Protein AF-A0A2N2GBR4-F1 (afdb_monomer_lite)

Structure (mmCIF, N/CA/C/O backbone):
data_AF-A0A2N2GBR4-F1
#
_entry.id   AF-A0A2N2GBR4-F1
#
loop_
_atom_site.group_PDB
_atom_site.id
_atom_site.type_symbol
_atom_site.label_atom_id
_atom_site.label_alt_id
_atom_site.label_comp_id
_atom_site.label_asym_id
_atom_site.label_entity_id
_atom_site.label_seq_id
_atom_site.pdbx_PDB_ins_code
_atom_site.Cartn_x
_atom_site.Cartn_y
_atom_site.Cartn_z
_atom_site.occupancy
_atom_site.B_iso_or_equiv
_atom_site.auth_seq_id
_atom_site.auth_comp_id
_atom_site.auth_asym_id
_atom_site.auth_atom_id
_atom_site.pdbx_PDB_model_num
ATOM 1 N N . MET A 1 1 ? -30.693 2.922 57.749 1.00 46.06 1 MET A N 1
ATOM 2 C CA . MET A 1 1 ? -30.264 2.063 56.619 1.00 46.06 1 MET A CA 1
ATOM 3 C C . MET A 1 1 ? -30.328 2.875 55.326 1.00 46.06 1 MET A C 1
ATOM 5 O O . MET A 1 1 ? -31.416 3.269 54.936 1.00 46.06 1 MET A O 1
ATOM 9 N N . ARG A 1 2 ? -29.189 3.203 54.699 1.00 53.53 2 ARG A N 1
ATOM 10 C CA . ARG A 1 2 ? -29.134 3.957 53.430 1.00 53.53 2 ARG A CA 1
ATOM 11 C C . ARG A 1 2 ? -28.848 2.980 52.288 1.00 53.53 2 ARG A C 1
ATOM 13 O O . ARG A 1 2 ? -27.743 2.456 52.200 1.00 53.53 2 ARG A O 1
ATOM 20 N N . LYS A 1 3 ? -29.852 2.711 51.451 1.00 54.91 3 LYS A N 1
ATOM 21 C CA . LYS A 1 3 ? -29.708 1.908 50.230 1.00 54.91 3 LYS A CA 1
ATOM 22 C C . LYS A 1 3 ? -28.904 2.735 49.224 1.00 54.91 3 LYS A C 1
ATOM 24 O O . LYS A 1 3 ? -29.407 3.737 48.725 1.00 54.91 3 LYS A O 1
ATOM 29 N N . LYS A 1 4 ? -27.643 2.367 48.978 1.00 55.66 4 LYS A N 1
ATOM 30 C CA . LYS A 1 4 ? -26.882 2.915 47.851 1.00 55.66 4 LYS A CA 1
ATOM 31 C C . LYS A 1 4 ? -27.497 2.345 46.576 1.00 55.66 4 LYS A C 1
ATOM 33 O O . LYS A 1 4 ? -27.460 1.138 46.367 1.00 55.66 4 LYS A O 1
ATOM 38 N N . ALA A 1 5 ? -28.115 3.211 45.781 1.00 58.22 5 ALA A N 1
ATOM 39 C CA . ALA A 1 5 ? -28.585 2.877 44.449 1.00 58.22 5 ALA A CA 1
ATOM 40 C C . ALA A 1 5 ? -27.363 2.538 43.584 1.00 58.22 5 ALA A C 1
ATOM 42 O O . ALA A 1 5 ? -26.590 3.422 43.220 1.00 58.22 5 ALA A O 1
ATOM 43 N N . GLY A 1 6 ? -27.152 1.248 43.325 1.00 58.28 6 GLY A N 1
ATOM 44 C CA . GLY A 1 6 ? -26.273 0.800 42.255 1.00 58.28 6 GLY A CA 1
ATOM 45 C C . GLY A 1 6 ? -26.969 1.118 40.941 1.00 58.28 6 GLY A C 1
ATOM 46 O O . GLY A 1 6 ? -27.992 0.510 40.633 1.00 58.28 6 GLY A O 1
ATOM 47 N N . GLY A 1 7 ? -26.470 2.122 40.219 1.00 69.94 7 GLY A N 1
ATOM 48 C CA . GLY A 1 7 ? -26.918 2.397 38.856 1.00 69.94 7 GLY A CA 1
ATOM 49 C C . GLY A 1 7 ? -26.700 1.175 37.951 1.00 69.94 7 GLY A C 1
ATOM 50 O O . GLY A 1 7 ? -25.915 0.290 38.304 1.00 69.94 7 GLY A O 1
ATOM 51 N N . PRO A 1 8 ? -27.394 1.097 36.803 1.00 74.56 8 PRO A N 1
ATOM 52 C CA . PRO A 1 8 ? -27.223 -0.011 35.876 1.00 74.56 8 PRO A CA 1
ATOM 53 C C . PRO A 1 8 ? -25.760 -0.078 35.433 1.00 74.56 8 PRO A C 1
ATOM 55 O O . PRO A 1 8 ? -25.199 0.901 34.939 1.00 74.56 8 PRO A O 1
ATOM 58 N N . TYR A 1 9 ? -25.137 -1.234 35.651 1.00 69.31 9 TYR A N 1
ATOM 59 C CA . TYR A 1 9 ? -23.796 -1.516 35.165 1.00 69.31 9 TYR A CA 1
ATOM 60 C C . TYR A 1 9 ? -23.876 -1.616 33.639 1.00 69.31 9 TYR A C 1
ATOM 62 O O . TYR A 1 9 ? -24.386 -2.604 33.110 1.00 69.31 9 TYR A O 1
ATOM 70 N N . LEU A 1 10 ? -23.451 -0.571 32.927 1.00 78.19 10 LEU A N 1
ATOM 71 C CA . LEU A 1 10 ? -23.291 -0.652 31.480 1.00 78.19 10 LEU A CA 1
ATOM 72 C C . LEU A 1 10 ? -22.022 -1.466 31.190 1.00 78.19 10 LEU A C 1
ATOM 74 O O . LEU A 1 10 ? -20.971 -1.141 31.750 1.00 78.19 10 LEU A O 1
ATOM 78 N N . PRO A 1 11 ? -22.087 -2.512 30.347 1.00 79.19 11 PRO A N 1
ATOM 79 C CA . PRO A 1 11 ? -20.875 -3.155 29.868 1.00 79.19 11 PRO A CA 1
ATOM 80 C C . PRO A 1 11 ? -20.026 -2.123 29.106 1.00 79.19 11 PRO A C 1
ATOM 82 O O . PRO A 1 11 ? -20.587 -1.211 28.486 1.00 79.19 11 PRO A O 1
ATOM 85 N N . PRO A 1 12 ? -18.687 -2.230 29.144 1.00 74.19 12 PRO A N 1
ATOM 86 C CA . PRO A 1 12 ? -17.837 -1.382 28.322 1.00 74.19 12 PRO A CA 1
ATOM 87 C C . PRO A 1 12 ? -18.233 -1.551 26.851 1.00 74.19 12 PRO A C 1
ATOM 89 O O . PRO A 1 12 ? -18.429 -2.673 26.380 1.00 74.19 12 PRO A O 1
ATOM 92 N N . LEU A 1 13 ? -18.383 -0.431 26.140 1.00 76.06 13 LEU A N 1
ATOM 93 C CA . LEU A 1 13 ? -18.611 -0.455 24.698 1.00 76.06 13 LEU A CA 1
ATOM 94 C C . LEU A 1 13 ? -17.436 -1.180 24.022 1.00 76.06 13 LEU A C 1
ATOM 96 O O . LEU A 1 13 ? -16.296 -1.008 24.469 1.00 76.06 13 LEU A O 1
ATOM 100 N N . PRO A 1 14 ? -17.683 -1.975 22.965 1.00 64.75 14 PRO A N 1
ATOM 101 C CA . PRO A 1 14 ? -16.607 -2.570 22.190 1.00 64.75 14 PRO A CA 1
ATOM 102 C C . PRO A 1 14 ? -15.690 -1.449 21.698 1.00 64.75 14 PRO A C 1
ATOM 104 O O . PRO A 1 14 ? -16.125 -0.530 21.001 1.00 64.75 14 P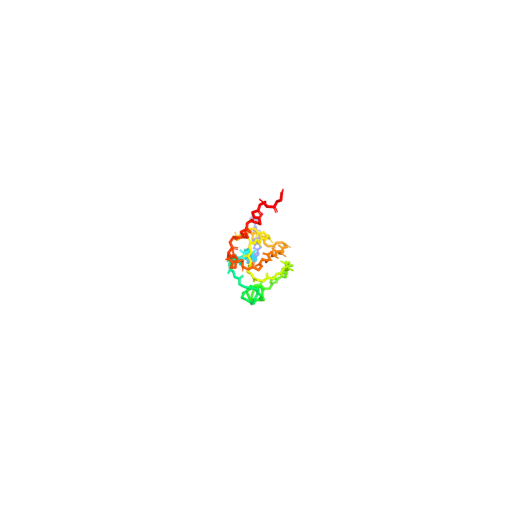RO A O 1
ATOM 107 N N . VAL A 1 15 ? -14.428 -1.491 22.123 1.00 63.16 15 VAL A N 1
ATOM 108 C CA . VAL A 1 15 ? -13.395 -0.620 21.566 1.00 63.16 15 VAL A CA 1
ATOM 109 C C . VAL A 1 15 ? -13.265 -0.967 20.084 1.00 63.16 15 VAL A C 1
ATOM 111 O O . VAL A 1 15 ? -13.175 -2.155 19.771 1.00 63.16 15 VAL A O 1
ATOM 114 N N . PRO A 1 16 ? -13.286 0.016 19.166 1.00 58.25 16 PRO A N 1
ATOM 115 C CA . PRO A 1 16 ? -13.030 -0.275 17.766 1.00 58.25 16 PRO A CA 1
ATOM 116 C C . PRO A 1 16 ? -11.657 -0.942 17.680 1.00 58.25 16 PRO A C 1
ATOM 118 O O . PRO A 1 16 ? -10.674 -0.407 18.207 1.00 58.25 16 PRO A O 1
ATOM 121 N N . GLU A 1 17 ? -11.609 -2.136 17.086 1.00 62.16 17 GLU A N 1
ATOM 122 C CA . GLU A 1 17 ? -10.354 -2.815 16.781 1.00 62.16 17 GLU A CA 1
ATOM 123 C C . GLU A 1 17 ? -9.449 -1.805 16.075 1.00 62.16 17 GLU A C 1
ATOM 125 O O . GLU A 1 17 ? -9.850 -1.170 15.096 1.00 62.16 17 GLU A O 1
ATOM 130 N N . LYS A 1 18 ? -8.253 -1.572 16.629 1.00 59.72 18 LYS A N 1
ATOM 131 C CA . LYS A 1 18 ? -7.270 -0.709 15.978 1.00 59.72 18 LYS A CA 1
ATOM 132 C C . LYS A 1 18 ? -7.015 -1.298 14.597 1.00 59.72 18 LYS A C 1
ATOM 134 O O . LYS A 1 18 ? -6.439 -2.378 14.505 1.00 59.72 18 LYS A O 1
ATOM 139 N N . VAL A 1 19 ? -7.424 -0.584 13.550 1.00 67.19 19 VAL A N 1
ATOM 140 C CA . VAL A 1 19 ? -7.096 -0.962 12.177 1.00 67.19 19 VAL A CA 1
ATOM 141 C C . VAL A 1 19 ? -5.579 -0.853 12.046 1.00 67.19 19 VAL A C 1
ATOM 143 O O . VAL A 1 19 ? -5.010 0.240 12.128 1.00 67.19 19 VAL A O 1
ATOM 146 N N . ALA A 1 20 ? -4.924 -2.007 11.972 1.00 80.50 20 ALA A N 1
ATOM 147 C CA . ALA A 1 20 ? -3.482 -2.121 11.860 1.00 80.50 20 ALA A CA 1
ATOM 148 C C . ALA A 1 20 ? -3.089 -2.107 10.384 1.00 80.50 20 ALA A C 1
ATOM 150 O O . ALA A 1 20 ? -3.758 -2.727 9.558 1.00 80.50 20 ALA A O 1
ATOM 151 N N . MET A 1 21 ? -2.012 -1.396 10.055 1.00 85.88 21 MET A N 1
ATOM 152 C CA . MET A 1 21 ? -1.547 -1.247 8.680 1.00 85.88 21 MET A CA 1
ATOM 153 C C . MET A 1 21 ? -1.214 -2.614 8.071 1.00 85.88 21 MET A C 1
ATOM 155 O O . MET A 1 21 ? -0.377 -3.329 8.626 1.00 85.88 21 MET A O 1
ATOM 159 N N . PRO A 1 22 ? -1.821 -2.999 6.943 1.00 83.81 22 PRO A N 1
ATOM 160 C CA . PRO A 1 22 ? -1.441 -4.233 6.283 1.00 83.81 22 PRO A CA 1
ATOM 161 C C . PRO A 1 22 ? -0.069 -4.118 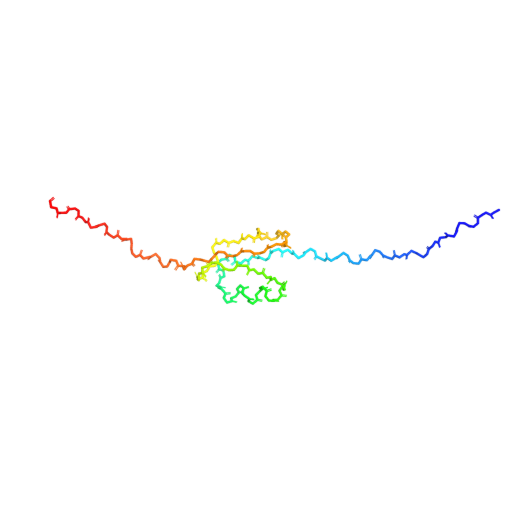5.610 1.00 83.81 22 PRO A C 1
ATOM 163 O O . PRO A 1 22 ? 0.438 -3.025 5.352 1.00 83.81 22 PRO A O 1
ATOM 166 N N . ASP A 1 23 ? 0.541 -5.269 5.339 1.00 88.06 23 ASP A N 1
ATOM 167 C CA . ASP A 1 23 ? 1.792 -5.344 4.591 1.00 88.06 23 ASP A CA 1
ATOM 168 C C . ASP A 1 23 ? 1.510 -5.377 3.083 1.00 88.06 23 ASP A C 1
ATOM 170 O O . ASP A 1 23 ? 0.827 -6.265 2.564 1.00 88.06 23 ASP A O 1
ATOM 174 N N . PHE A 1 24 ? 2.027 -4.375 2.383 1.00 87.19 24 PHE A N 1
ATOM 175 C CA . PHE A 1 24 ? 1.914 -4.1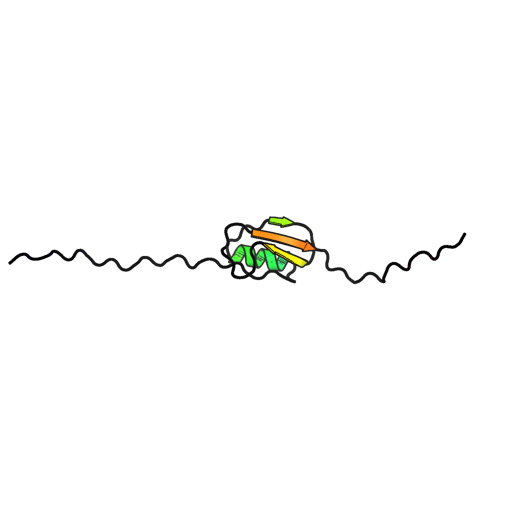97 0.943 1.00 87.19 24 PHE A CA 1
ATOM 176 C C . PHE A 1 24 ? 3.233 -4.471 0.219 1.00 87.19 24 PHE A C 1
ATOM 178 O O . PHE A 1 24 ? 3.226 -4.493 -1.011 1.00 87.19 24 PHE A O 1
ATOM 185 N N . HIS A 1 25 ? 4.348 -4.672 0.929 1.00 85.38 25 HIS A N 1
ATOM 186 C CA . HIS A 1 25 ? 5.663 -4.877 0.322 1.00 85.38 25 HIS A CA 1
ATOM 187 C C . HIS A 1 25 ? 5.659 -6.025 -0.698 1.00 85.38 25 HIS A C 1
ATOM 189 O O . HIS A 1 25 ? 5.117 -7.103 -0.467 1.00 85.38 25 HIS A O 1
ATOM 195 N N . GLY A 1 26 ? 6.250 -5.781 -1.871 1.00 83.06 26 GLY A N 1
ATOM 196 C CA . GLY A 1 26 ? 6.323 -6.769 -2.952 1.00 83.06 26 GLY A CA 1
ATOM 197 C C . GLY A 1 26 ? 4.991 -7.059 -3.654 1.00 83.06 26 GLY A C 1
ATOM 198 O O . GLY A 1 26 ? 4.973 -7.791 -4.643 1.00 83.06 26 GLY A O 1
ATOM 199 N N . ARG A 1 27 ? 3.867 -6.473 -3.215 1.00 84.88 27 ARG A N 1
ATOM 200 C CA . ARG A 1 27 ? 2.611 -6.561 -3.964 1.00 84.88 27 ARG A CA 1
ATOM 201 C C . ARG A 1 27 ? 2.607 -5.597 -5.141 1.00 84.88 27 ARG A C 1
ATOM 203 O O . ARG A 1 27 ? 3.182 -4.509 -5.108 1.00 84.88 27 ARG A O 1
ATOM 210 N N . SER A 1 28 ? 1.928 -6.010 -6.205 1.00 88.31 28 SER A N 1
ATOM 211 C CA . SER A 1 28 ? 1.603 -5.133 -7.328 1.00 88.31 28 SER A CA 1
ATOM 212 C C . SER A 1 28 ? 0.489 -4.162 -6.948 1.00 88.31 28 SER A C 1
ATOM 214 O O . SER A 1 28 ? -0.355 -4.484 -6.114 1.00 88.31 28 SER A O 1
ATOM 216 N N . LEU A 1 29 ? 0.419 -3.026 -7.648 1.00 86.38 29 LEU A N 1
ATOM 217 C CA . LEU A 1 29 ? -0.630 -2.020 -7.451 1.00 86.38 29 LEU A CA 1
ATOM 218 C C . LEU A 1 29 ? -2.048 -2.612 -7.379 1.00 86.38 29 LEU A C 1
ATOM 220 O O . LEU A 1 29 ? -2.808 -2.244 -6.491 1.00 86.38 29 LEU A O 1
ATOM 224 N N . ALA A 1 30 ? -2.390 -3.541 -8.278 1.00 87.25 30 ALA A N 1
ATOM 225 C CA . ALA A 1 30 ? -3.708 -4.178 -8.306 1.00 87.25 30 ALA A CA 1
ATOM 226 C C . ALA A 1 30 ? -4.032 -4.903 -6.987 1.00 87.25 30 ALA A C 1
ATOM 228 O O . ALA A 1 30 ? -5.038 -4.600 -6.354 1.00 87.25 30 ALA A O 1
ATOM 229 N N . GLY A 1 31 ? -3.133 -5.776 -6.522 1.00 86.25 31 GLY A N 1
ATOM 230 C CA . GLY A 1 31 ? -3.327 -6.517 -5.273 1.00 86.25 31 GLY A CA 1
ATOM 231 C C . GLY A 1 31 ? -3.257 -5.635 -4.024 1.00 86.25 31 GLY A C 1
ATOM 232 O O . GLY A 1 31 ? -3.849 -5.973 -3.001 1.00 86.25 31 GLY A O 1
ATOM 233 N N . SER A 1 32 ? -2.557 -4.500 -4.090 1.00 86.44 32 SER A N 1
ATOM 234 C CA . SER A 1 32 ? -2.590 -3.494 -3.029 1.00 86.44 32 SER A CA 1
ATOM 235 C C . SER A 1 32 ? -3.927 -2.746 -3.009 1.00 86.44 32 SER A C 1
ATOM 237 O O . SER A 1 32 ? -4.459 -2.503 -1.933 1.00 86.44 32 SER A O 1
ATOM 239 N N . LEU A 1 33 ? -4.496 -2.392 -4.167 1.00 87.31 33 LEU A N 1
ATOM 240 C CA . LEU A 1 33 ? -5.778 -1.676 -4.269 1.00 87.31 33 LEU A CA 1
ATOM 241 C C . LEU A 1 33 ? -6.963 -2.508 -3.770 1.00 87.31 33 LEU A C 1
ATOM 243 O O . LEU A 1 33 ? -7.859 -1.964 -3.121 1.00 87.31 33 LEU A O 1
ATOM 247 N N . GLU A 1 34 ? -6.959 -3.814 -4.041 1.00 88.75 34 GLU A N 1
ATOM 248 C CA . GLU A 1 34 ? -7.953 -4.740 -3.487 1.00 88.75 34 GLU A CA 1
ATOM 249 C C . GLU A 1 34 ? -7.906 -4.717 -1.959 1.00 88.75 34 GLU A C 1
ATOM 251 O O . GLU A 1 34 ? -8.904 -4.424 -1.306 1.00 88.75 34 GLU A O 1
ATOM 256 N N . LEU A 1 35 ? -6.710 -4.885 -1.397 1.00 84.94 35 LEU A N 1
ATOM 257 C CA . LEU A 1 35 ? -6.514 -4.964 0.044 1.00 84.94 35 LEU A CA 1
ATOM 258 C C . LEU A 1 35 ? -6.802 -3.624 0.744 1.00 84.94 35 LEU A C 1
ATOM 260 O O . LEU A 1 35 ? -7.354 -3.596 1.843 1.00 84.94 35 LEU A O 1
ATOM 264 N N . MET A 1 36 ? -6.506 -2.500 0.088 1.00 86.38 36 MET A N 1
ATOM 265 C CA . MET A 1 36 ? -6.951 -1.177 0.533 1.00 86.38 36 MET A CA 1
ATOM 266 C C . MET A 1 36 ? -8.477 -1.074 0.576 1.00 86.38 36 MET A C 1
ATOM 268 O O . MET A 1 36 ? -9.021 -0.573 1.556 1.00 86.38 36 MET A O 1
ATOM 272 N N . SER A 1 37 ? -9.168 -1.569 -0.453 1.00 85.75 37 SER A N 1
ATOM 273 C CA . SER A 1 37 ? -10.633 -1.518 -0.527 1.00 85.75 37 SER A CA 1
ATOM 274 C C . SER A 1 37 ? -11.288 -2.381 0.551 1.00 85.75 37 SER A C 1
ATOM 276 O O . SER A 1 37 ? -12.221 -1.920 1.204 1.00 85.75 37 SER A O 1
ATOM 278 N N . GLU A 1 38 ? -10.766 -3.588 0.789 1.00 84.56 38 GLU A N 1
ATOM 279 C CA . GLU A 1 38 ? -11.242 -4.501 1.840 1.00 84.56 38 GLU A CA 1
ATOM 280 C C . GLU A 1 38 ? -11.100 -3.906 3.245 1.00 84.56 38 GLU A C 1
ATOM 282 O O . GLU A 1 38 ? -11.962 -4.098 4.098 1.00 84.56 38 GLU A O 1
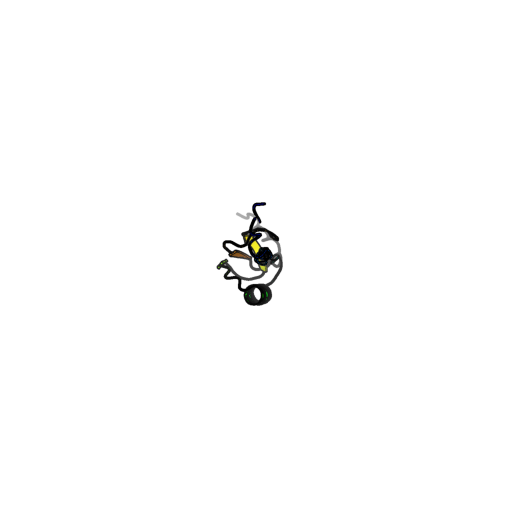ATOM 287 N N . ASN A 1 39 ? -10.025 -3.150 3.480 1.00 82.00 39 ASN A N 1
ATOM 288 C CA . ASN A 1 39 ? -9.727 -2.545 4.778 1.00 82.00 39 ASN A CA 1
ATOM 289 C C . ASN A 1 39 ? -10.231 -1.094 4.896 1.00 82.00 39 ASN A C 1
ATOM 291 O O . ASN A 1 39 ? -9.923 -0.416 5.876 1.00 82.00 39 ASN A O 1
ATOM 295 N N . HIS A 1 40 ? -10.987 -0.601 3.905 1.00 82.56 40 HIS A N 1
ATOM 296 C CA . HIS A 1 40 ? -11.454 0.789 3.818 1.00 82.56 40 HIS A CA 1
ATOM 297 C C . HIS A 1 40 ? -10.327 1.829 3.979 1.00 82.56 40 HIS A C 1
ATOM 299 O O . HIS A 1 40 ? -10.505 2.892 4.578 1.00 82.56 40 HIS A O 1
ATOM 305 N N . LEU A 1 41 ? -9.152 1.518 3.430 1.00 82.19 41 LEU A N 1
ATOM 306 C CA . LEU A 1 41 ? -7.960 2.352 3.476 1.00 82.19 41 LEU A CA 1
ATOM 307 C C . LEU A 1 41 ? -7.890 3.249 2.255 1.00 82.19 41 LEU A C 1
ATOM 309 O O . LEU A 1 41 ? -8.012 2.797 1.119 1.00 82.19 41 LEU A O 1
ATOM 313 N N . ASN A 1 42 ? -7.619 4.526 2.494 1.00 83.25 42 ASN A N 1
ATOM 314 C CA . ASN A 1 42 ? -7.363 5.481 1.432 1.00 83.25 42 ASN A CA 1
ATOM 315 C C . ASN A 1 42 ? -5.867 5.809 1.416 1.00 83.25 42 ASN A C 1
ATOM 317 O O . ASN A 1 42 ? -5.399 6.628 2.211 1.00 83.25 42 ASN A O 1
ATOM 321 N N . CYS A 1 43 ? -5.109 5.119 0.561 1.00 84.94 43 CYS A N 1
ATOM 322 C CA . CYS A 1 43 ? -3.664 5.298 0.461 1.00 84.94 43 CYS A CA 1
ATOM 323 C C . CYS A 1 43 ? -3.274 6.153 -0.738 1.00 84.94 43 CYS A C 1
ATOM 325 O O . CYS A 1 43 ? -3.760 5.959 -1.851 1.00 84.94 43 CYS A O 1
ATOM 327 N N . GLN A 1 44 ? -2.312 7.048 -0.535 1.00 89.31 44 GLN A N 1
ATOM 328 C CA . GLN A 1 44 ? -1.676 7.761 -1.629 1.00 89.31 44 GLN A CA 1
ATOM 329 C C . GLN A 1 44 ? -0.637 6.864 -2.303 1.00 89.31 44 GLN A C 1
ATOM 331 O O . GLN A 1 44 ? 0.372 6.509 -1.703 1.00 89.31 44 GLN A O 1
ATOM 336 N N . VAL A 1 45 ? -0.883 6.513 -3.560 1.00 88.75 45 VAL A N 1
ATOM 337 C CA . VAL A 1 45 ? 0.009 5.688 -4.380 1.00 88.75 45 VAL A CA 1
ATOM 338 C C . VAL A 1 45 ? 0.920 6.595 -5.205 1.00 88.75 45 VAL A C 1
ATOM 340 O O . VAL A 1 45 ? 0.442 7.468 -5.927 1.00 88.75 45 VAL A O 1
ATOM 343 N N . ILE A 1 46 ? 2.232 6.377 -5.116 1.00 89.31 46 ILE A N 1
ATOM 344 C CA . ILE A 1 46 ? 3.253 7.126 -5.853 1.00 89.31 46 ILE A CA 1
ATOM 345 C C . ILE A 1 46 ? 4.063 6.144 -6.696 1.00 89.31 46 ILE A C 1
ATOM 347 O O . ILE A 1 46 ? 4.702 5.252 -6.149 1.00 89.31 46 ILE A O 1
ATOM 351 N N . GLY A 1 47 ? 4.076 6.329 -8.016 1.00 85.56 47 GLY A N 1
ATOM 352 C CA . GLY A 1 47 ? 4.827 5.479 -8.944 1.00 85.56 47 GLY A CA 1
ATOM 353 C C . GLY A 1 47 ? 4.003 4.338 -9.546 1.00 85.56 47 GLY A C 1
ATOM 354 O O . GLY A 1 47 ? 2.775 4.369 -9.550 1.00 85.56 47 GLY A O 1
ATOM 355 N N . HIS A 1 48 ? 4.690 3.346 -10.110 1.00 83.25 48 HIS A N 1
ATOM 356 C CA . HIS A 1 48 ? 4.090 2.199 -10.799 1.00 83.25 48 HIS A CA 1
ATOM 357 C C . HIS A 1 48 ? 4.933 0.943 -10.560 1.00 83.25 48 HIS A C 1
ATOM 359 O O . HIS A 1 48 ? 6.120 1.062 -10.291 1.00 83.25 48 HIS A O 1
ATOM 365 N N . GLY A 1 49 ? 4.341 -0.251 -10.660 1.00 85.88 49 GLY A N 1
ATOM 366 C CA . GLY A 1 49 ? 5.046 -1.523 -10.465 1.00 85.88 49 GLY A CA 1
ATOM 367 C C . GLY A 1 49 ? 4.715 -2.203 -9.136 1.00 85.88 49 GLY A C 1
ATOM 368 O O . GLY A 1 49 ? 3.546 -2.484 -8.860 1.00 85.88 49 GLY A O 1
ATOM 369 N N . GLN A 1 50 ? 5.746 -2.512 -8.350 1.00 88.69 50 GLN A N 1
ATOM 370 C CA . GLN A 1 50 ? 5.633 -3.202 -7.063 1.00 88.69 50 GLN A CA 1
ATOM 371 C C . GLN A 1 50 ? 5.896 -2.234 -5.915 1.00 88.69 50 GLN A C 1
ATOM 373 O O . GLN A 1 50 ? 6.717 -1.325 -6.039 1.00 88.69 50 GLN A O 1
ATOM 378 N N . VAL A 1 51 ? 5.207 -2.428 -4.793 1.00 88.88 51 VAL A N 1
ATOM 379 C CA . VAL A 1 51 ? 5.413 -1.618 -3.590 1.00 88.88 51 VAL A CA 1
ATOM 380 C C . VAL A 1 51 ? 6.798 -1.910 -3.021 1.00 88.88 51 VAL A C 1
ATOM 382 O O . VAL A 1 51 ? 7.094 -3.028 -2.594 1.00 88.88 51 VAL A O 1
ATOM 385 N N . VAL A 1 52 ? 7.640 -0.881 -3.018 1.00 89.25 52 VAL A N 1
ATOM 386 C CA . VAL A 1 52 ? 8.994 -0.917 -2.449 1.00 89.25 52 VAL A CA 1
ATOM 387 C C . VAL A 1 52 ? 9.060 -0.268 -1.079 1.00 89.25 52 VAL A C 1
ATOM 389 O O . VAL A 1 52 ? 10.026 -0.482 -0.355 1.00 89.25 52 VAL A O 1
ATOM 392 N N . SER A 1 53 ? 8.061 0.539 -0.727 1.00 87.38 53 SER A N 1
ATOM 393 C CA . SER A 1 53 ? 7.972 1.182 0.576 1.00 87.38 53 SER A CA 1
ATOM 394 C C . SER A 1 53 ? 6.527 1.545 0.895 1.00 87.38 53 SER A C 1
ATOM 396 O O . SER A 1 53 ? 5.758 1.936 0.010 1.00 87.38 53 SER A O 1
ATOM 398 N N . GLN A 1 54 ? 6.171 1.421 2.169 1.00 88.56 54 GLN A N 1
ATOM 399 C CA . GLN A 1 54 ? 4.886 1.830 2.713 1.00 88.56 54 GLN A CA 1
ATOM 400 C C . GLN A 1 54 ? 5.073 2.677 3.968 1.00 88.56 54 GLN A C 1
ATOM 402 O O . GLN A 1 54 ? 5.989 2.447 4.755 1.00 88.56 54 GLN A O 1
ATOM 407 N N . GLU A 1 55 ? 4.171 3.629 4.167 1.00 87.25 55 GLU A N 1
ATOM 408 C CA . GLU A 1 55 ? 4.093 4.449 5.368 1.00 87.25 55 GLU A CA 1
ATOM 409 C C . GLU A 1 55 ? 2.621 4.535 5.805 1.00 87.25 55 GLU A C 1
ATOM 411 O O . GLU A 1 55 ? 1.778 4.935 4.990 1.00 87.25 55 GLU A O 1
ATOM 416 N N . PRO A 1 56 ? 2.270 4.200 7.064 1.00 84.12 56 PRO A N 1
ATOM 417 C CA . PRO A 1 56 ? 3.107 3.703 8.165 1.00 84.12 56 PRO A CA 1
ATOM 418 C C . PRO A 1 56 ? 3.608 2.259 7.979 1.00 84.12 56 PRO A C 1
ATOM 420 O O . PRO A 1 56 ? 3.213 1.547 7.057 1.00 84.12 56 PRO A O 1
ATOM 423 N N . GLU A 1 57 ? 4.493 1.829 8.877 1.00 86.00 57 GLU A N 1
ATOM 424 C CA . GLU A 1 57 ? 5.013 0.459 8.917 1.00 86.00 57 GLU A CA 1
ATOM 425 C C . GLU A 1 57 ? 3.885 -0.574 9.110 1.00 86.00 57 GLU A C 1
ATOM 427 O O . GLU A 1 57 ? 2.864 -0.256 9.736 1.00 86.00 57 GLU A O 1
ATOM 432 N N . PRO A 1 58 ? 4.045 -1.812 8.604 1.00 85.81 58 PRO A N 1
ATOM 433 C CA . PRO A 1 58 ? 3.053 -2.866 8.790 1.00 85.81 58 PRO A CA 1
ATOM 434 C C . PRO A 1 58 ? 2.776 -3.114 10.280 1.00 85.81 58 PRO A C 1
ATOM 436 O O . PRO A 1 58 ? 3.683 -3.130 11.108 1.00 85.81 58 PRO A O 1
ATOM 439 N N . GLY A 1 59 ? 1.506 -3.288 10.640 1.00 82.69 59 GLY A N 1
ATOM 440 C CA . GLY A 1 59 ? 1.042 -3.389 12.024 1.00 82.69 59 GLY A CA 1
ATOM 441 C C . GLY A 1 59 ? 0.899 -2.042 12.747 1.00 82.69 59 GLY A C 1
ATOM 442 O O . GLY A 1 59 ? 0.345 -1.992 13.847 1.00 82.69 59 GLY A O 1
ATOM 443 N N . GLY A 1 60 ? 1.363 -0.945 12.143 1.00 80.56 60 GLY A N 1
ATOM 444 C CA . GLY A 1 60 ? 1.279 0.400 12.700 1.00 80.56 60 GLY A CA 1
ATOM 445 C C . GLY A 1 60 ? -0.150 0.964 12.729 1.00 80.56 60 GLY A C 1
ATOM 446 O O . GLY A 1 60 ? -1.036 0.477 12.023 1.00 80.56 60 GLY A O 1
ATOM 447 N N . PRO A 1 61 ? -0.404 2.007 13.540 1.00 80.94 61 PRO A N 1
ATOM 448 C CA . PRO A 1 61 ? -1.703 2.668 13.584 1.00 80.94 61 PRO A CA 1
ATOM 449 C C . PRO A 1 61 ? -1.967 3.431 12.281 1.00 80.94 61 PRO A C 1
ATOM 451 O O . PRO A 1 61 ? -1.237 4.362 11.931 1.00 80.94 61 PRO A O 1
ATOM 454 N N . ILE A 1 62 ? -3.046 3.074 11.588 1.00 78.25 62 ILE A N 1
ATOM 455 C CA . ILE A 1 62 ? -3.435 3.721 10.336 1.00 78.25 62 ILE A CA 1
ATOM 456 C C . ILE A 1 62 ? -4.095 5.068 10.640 1.00 78.25 62 ILE A C 1
ATOM 458 O O . ILE A 1 62 ? -5.269 5.138 10.989 1.00 78.25 62 ILE A O 1
ATOM 462 N N . ASN A 1 63 ? -3.331 6.148 10.487 1.00 75.12 63 ASN A N 1
ATOM 463 C CA . ASN A 1 63 ? -3.857 7.522 10.504 1.00 75.12 63 ASN A CA 1
ATOM 464 C C . ASN A 1 63 ? -3.827 8.166 9.110 1.00 75.12 63 ASN A C 1
ATOM 466 O O . ASN A 1 63 ? -4.673 8.987 8.773 1.00 75.12 63 ASN A O 1
ATOM 470 N N . ALA A 1 64 ? -2.846 7.779 8.300 1.00 78.81 64 ALA A N 1
ATOM 471 C CA . ALA A 1 64 ? -2.678 8.139 6.902 1.00 78.81 64 ALA A CA 1
ATOM 472 C C . ALA A 1 64 ? -1.971 6.966 6.225 1.00 78.81 64 ALA A C 1
ATOM 474 O O . ALA A 1 64 ? -1.251 6.239 6.900 1.00 78.81 64 ALA A O 1
ATOM 475 N N . CYS A 1 65 ? -2.175 6.768 4.928 1.00 83.62 65 CYS A N 1
ATOM 476 C CA . CYS A 1 65 ? -1.537 5.680 4.201 1.00 83.62 65 CYS A CA 1
ATOM 477 C C . CYS A 1 65 ? -0.871 6.221 2.937 1.00 83.62 65 CYS A C 1
ATOM 479 O O . CYS A 1 65 ? -1.474 6.985 2.180 1.00 83.62 65 CYS A O 1
ATOM 481 N N . LYS A 1 66 ? 0.381 5.835 2.708 1.00 89.00 66 LYS A N 1
ATOM 482 C CA . LYS A 1 66 ? 1.173 6.215 1.541 1.00 89.00 66 LYS A CA 1
ATOM 483 C C . LYS A 1 66 ? 1.991 5.016 1.080 1.00 89.00 66 LYS A C 1
ATOM 485 O O . LYS A 1 66 ? 2.643 4.356 1.881 1.00 89.00 66 LYS A O 1
ATOM 490 N N . LEU A 1 67 ? 1.955 4.747 -0.218 1.00 88.88 67 LEU A N 1
ATOM 491 C CA . LEU A 1 67 ? 2.643 3.634 -0.855 1.00 88.88 67 LEU A CA 1
ATOM 492 C C . LEU A 1 67 ? 3.528 4.164 -1.973 1.00 88.88 67 LEU A C 1
ATOM 494 O O . LEU A 1 67 ? 3.073 4.914 -2.838 1.00 88.88 67 LEU A O 1
ATOM 498 N N . VAL A 1 68 ? 4.788 3.746 -1.965 1.00 89.06 68 VAL A N 1
ATOM 499 C CA . VAL A 1 68 ? 5.751 4.048 -3.019 1.00 89.06 68 VAL A CA 1
ATOM 500 C C . VAL A 1 68 ? 5.991 2.781 -3.821 1.00 89.06 68 VAL A C 1
ATOM 502 O 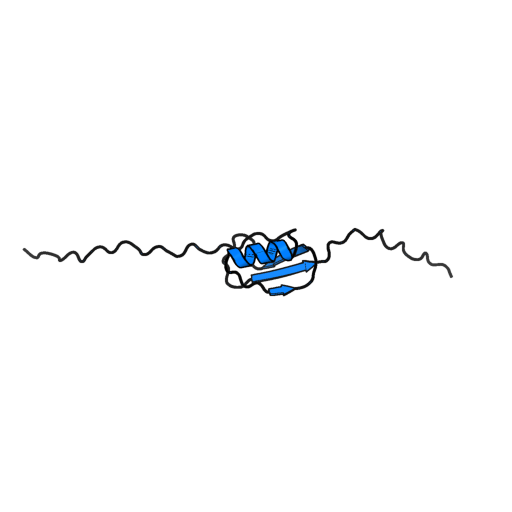O . VAL A 1 68 ? 6.389 1.743 -3.287 1.00 89.06 68 VAL A O 1
ATOM 505 N N . LEU A 1 69 ? 5.718 2.875 -5.115 1.00 89.81 69 LEU A N 1
ATOM 506 C CA . LEU A 1 69 ? 5.860 1.800 -6.074 1.00 89.81 69 LEU A CA 1
ATOM 507 C C . LEU A 1 69 ? 7.031 2.108 -6.993 1.00 89.81 69 LEU A C 1
ATOM 509 O O . LEU A 1 69 ? 7.130 3.208 -7.541 1.00 89.81 69 LEU A O 1
ATOM 513 N N . ALA A 1 70 ? 7.885 1.112 -7.190 1.00 83.62 70 ALA A 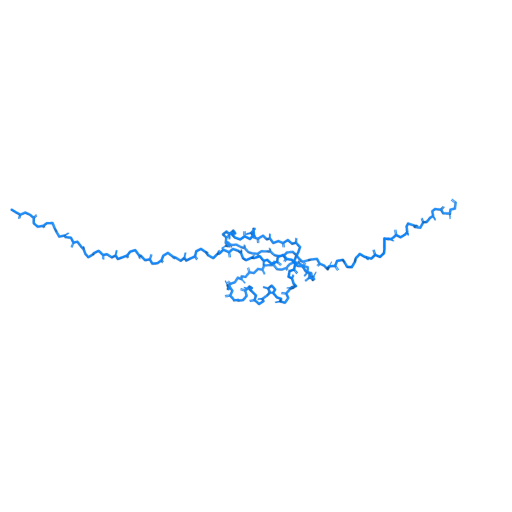N 1
ATOM 514 C CA . ALA A 1 70 ? 8.924 1.161 -8.200 1.00 83.62 70 ALA A CA 1
ATOM 515 C C . ALA A 1 70 ? 8.631 0.125 -9.288 1.00 83.62 70 ALA A C 1
ATOM 517 O O . ALA A 1 70 ? 8.159 -0.981 -8.974 1.00 83.62 70 ALA A O 1
ATOM 518 N N . PRO A 1 71 ? 8.920 0.441 -10.565 1.00 79.75 71 PRO A N 1
ATOM 519 C CA . PRO A 1 71 ? 8.952 -0.578 -11.594 1.00 79.75 71 PRO A CA 1
ATOM 520 C C . PRO A 1 71 ? 9.986 -1.588 -11.125 1.00 79.75 71 PRO A C 1
ATOM 522 O O . PRO A 1 71 ? 11.140 -1.218 -10.907 1.00 79.75 71 PRO A O 1
ATOM 525 N N . GLY A 1 72 ? 9.550 -2.827 -10.875 1.00 62.12 72 GLY A N 1
ATOM 526 C CA . GLY A 1 72 ? 10.458 -3.895 -10.492 1.00 62.12 72 GLY A CA 1
ATOM 527 C C . GLY A 1 72 ? 11.545 -3.916 -11.546 1.00 62.12 72 GLY A C 1
ATOM 528 O O . GLY A 1 72 ? 11.258 -4.188 -12.712 1.00 62.12 72 GLY A O 1
ATOM 529 N N . THR A 1 73 ? 12.755 -3.519 -11.165 1.00 49.81 73 THR A N 1
ATOM 530 C CA . THR A 1 73 ? 13.884 -3.618 -12.059 1.00 49.81 73 THR A CA 1
ATOM 531 C C . THR A 1 73 ? 13.998 -5.110 -12.337 1.00 49.81 73 THR A C 1
ATOM 533 O O . THR A 1 73 ? 14.447 -5.892 -11.504 1.00 49.81 73 THR A O 1
ATOM 536 N N . VAL A 1 74 ? 13.602 -5.536 -13.539 1.00 51.25 74 VAL A N 1
ATOM 537 C CA . VAL A 1 74 ? 14.468 -6.501 -14.201 1.00 51.25 74 VAL A CA 1
ATOM 538 C C . VAL A 1 74 ? 15.851 -5.874 -14.056 1.00 51.25 74 VAL A C 1
ATOM 540 O O . VAL A 1 74 ? 15.975 -4.687 -14.384 1.00 51.25 74 VAL A O 1
ATOM 543 N N . PRO A 1 75 ? 16.841 -6.536 -13.435 1.00 51.19 75 PRO A N 1
ATOM 544 C CA . PRO A 1 75 ? 18.198 -6.054 -13.559 1.00 51.19 75 PRO A CA 1
ATOM 545 C C . PRO A 1 75 ? 18.418 -5.975 -15.066 1.00 51.19 75 PRO A C 1
ATOM 547 O O . PRO A 1 75 ? 18.552 -6.994 -15.742 1.00 51.19 75 PRO A O 1
ATOM 550 N N . GLY A 1 76 ? 18.313 -4.762 -15.616 1.00 48.97 76 GLY A N 1
ATOM 551 C CA . GLY A 1 76 ? 18.816 -4.499 -16.942 1.00 48.97 76 GLY A CA 1
ATOM 552 C C . GLY A 1 76 ? 20.256 -4.986 -16.897 1.00 48.97 76 GLY A C 1
ATOM 553 O O . GLY A 1 76 ? 20.896 -4.816 -15.846 1.00 48.97 76 GLY A O 1
ATOM 554 N N . PRO A 1 77 ? 20.749 -5.657 -17.951 1.00 57.19 77 PRO A N 1
ATOM 555 C CA . PRO A 1 77 ? 22.160 -6.002 -17.994 1.00 57.19 77 PRO A CA 1
ATOM 556 C C . PRO A 1 77 ? 22.942 -4.748 -17.577 1.00 57.19 77 PRO A C 1
ATOM 558 O O . PRO A 1 77 ? 22.548 -3.652 -17.999 1.00 57.19 77 PRO A O 1
ATOM 561 N N . PRO A 1 78 ? 23.920 -4.874 -16.656 1.00 54.34 78 PRO A N 1
ATOM 562 C CA . PRO A 1 78 ? 24.661 -3.722 -16.165 1.00 54.34 78 PRO A CA 1
ATOM 563 C C . PRO A 1 78 ? 25.079 -2.915 -17.386 1.00 54.34 78 PRO A C 1
ATOM 565 O O . PRO A 1 78 ? 25.582 -3.504 -18.340 1.00 54.34 78 PRO A O 1
ATOM 568 N N . LEU A 1 79 ? 24.757 -1.618 -17.391 1.00 56.81 79 LEU A N 1
ATOM 569 C CA . LEU A 1 79 ? 25.168 -0.709 -18.452 1.00 56.81 79 LEU A CA 1
ATOM 570 C C . LEU A 1 79 ? 26.681 -0.874 -18.585 1.00 56.81 79 LEU A C 1
ATOM 572 O O . LEU A 1 79 ? 27.431 -0.436 -17.714 1.00 56.81 79 LEU A O 1
ATOM 576 N N . GLU A 1 80 ? 27.097 -1.613 -19.612 1.00 55.97 80 GLU A N 1
ATOM 577 C CA . GLU A 1 80 ? 28.491 -1.803 -19.959 1.00 55.97 80 GLU A CA 1
ATOM 578 C C . GLU A 1 80 ? 28.993 -0.400 -20.270 1.00 55.97 80 GLU A C 1
ATOM 580 O O . GLU A 1 80 ? 28.503 0.259 -21.190 1.00 55.97 80 GLU A O 1
ATOM 585 N N . ASN A 1 81 ? 29.833 0.115 -19.370 1.00 55.88 81 ASN A N 1
ATOM 586 C CA . ASN A 1 81 ? 30.453 1.422 -19.507 1.00 55.88 81 ASN A CA 1
ATOM 587 C C . ASN A 1 81 ? 31.000 1.519 -20.937 1.00 55.88 81 ASN A C 1
ATOM 589 O O . ASN A 1 81 ? 31.699 0.588 -21.344 1.00 55.88 81 ASN A O 1
ATOM 593 N N . PRO A 1 82 ? 30.698 2.578 -21.710 1.00 57.41 82 PRO A N 1
ATOM 594 C CA . PRO A 1 82 ? 31.399 2.782 -22.962 1.00 57.41 82 PRO A CA 1
ATOM 595 C C . PRO A 1 82 ? 32.870 2.962 -22.600 1.00 57.41 82 PRO A C 1
ATOM 597 O O . PRO A 1 82 ? 33.249 3.945 -21.963 1.00 57.41 82 PRO A O 1
ATOM 600 N N . GLU A 1 83 ? 33.650 1.934 -22.918 1.00 57.91 83 GLU A N 1
ATOM 601 C CA . GLU A 1 83 ? 35.096 1.922 -22.828 1.00 57.91 83 GLU A CA 1
ATOM 602 C C . GLU A 1 83 ? 35.614 3.201 -23.484 1.00 57.91 83 GLU A C 1
ATOM 604 O O . GLU A 1 83 ? 35.260 3.527 -24.621 1.00 57.91 83 GLU A O 1
ATOM 609 N N . GLU A 1 84 ? 36.366 3.973 -22.703 1.00 55.56 84 GLU A N 1
ATOM 610 C CA . GLU A 1 84 ? 37.006 5.195 -23.152 1.00 55.56 84 GLU A CA 1
ATOM 611 C C . GLU A 1 84 ? 37.927 4.851 -24.323 1.00 55.56 84 GLU A C 1
ATOM 613 O O . GLU A 1 84 ? 38.969 4.220 -24.150 1.00 55.56 84 GLU A O 1
ATOM 618 N N . ASN A 1 85 ? 37.535 5.255 -25.526 1.00 51.81 85 ASN A N 1
ATOM 619 C CA . ASN A 1 85 ? 38.431 5.297 -26.665 1.00 51.81 85 ASN A CA 1
ATOM 620 C C . ASN A 1 85 ? 38.289 6.652 -27.347 1.00 51.81 85 ASN A C 1
ATOM 622 O O . ASN A 1 85 ? 37.443 6.808 -28.225 1.00 51.81 85 ASN A O 1
ATOM 626 N N . GLU A 1 86 ? 39.149 7.587 -26.954 1.00 55.75 86 GLU A N 1
ATOM 627 C CA . GLU A 1 86 ? 39.916 8.435 -27.878 1.00 55.75 86 GLU A CA 1
ATOM 628 C C . GLU A 1 86 ? 41.136 9.050 -27.180 1.00 55.75 86 GLU A C 1
ATOM 630 O O . GLU A 1 86 ? 40.985 9.584 -26.058 1.00 55.75 86 GLU A O 1
#

Radius of gyration: 25.06 Å; chains: 1; bounding box: 70×15×84 Å

Sequence (86 aa):
MRKKAGGPYLPPLPVPEKVAMPDFHGRSLAGSLELMSENHLNCQVIGHGQVVSQEPEPGGPINACKLVLAPGTVPGPPLENPEENE

Foldseek 3Di:
DDDDDDDDDDDDDPDPDQLFAADQAFPFPVVVVVVCVVSVADEAEAEGDGFHDWPPDGRDGPPYIYTYHDNPDPVDPPPPPPPDDD

pLDDT: mean 75.34, std 13.66, range [46.06, 89.81]

Secondary structure (DSSP, 8-state):
---------PPPPPPPP--BPPP-TT-BHHHHHHHHHHTT--EEEEESSEEEEEESPTTSB-SSEEEEEE----------------